Protein AF-A0A847B037-F1 (afdb_monomer_lite)

Structure (mmCIF, N/CA/C/O backbone):
data_AF-A0A847B037-F1
#
_entry.id   AF-A0A847B037-F1
#
loop_
_atom_site.group_PDB
_atom_site.id
_atom_site.type_symbol
_atom_site.label_atom_id
_atom_site.label_alt_id
_atom_site.label_comp_id
_atom_site.label_asym_id
_atom_site.label_entity_id
_atom_site.label_seq_id
_atom_site.pdbx_PDB_ins_code
_atom_site.Cartn_x
_atom_site.Cartn_y
_atom_site.Cartn_z
_atom_site.occupancy
_atom_site.B_iso_or_equiv
_atom_site.auth_seq_id
_atom_site.auth_comp_id
_atom_site.auth_asym_id
_atom_site.auth_atom_id
_atom_site.pdbx_PDB_model_num
ATOM 1 N N . MET A 1 1 ? 29.888 6.427 3.546 1.00 47.94 1 MET A N 1
ATOM 2 C CA . MET A 1 1 ? 29.278 5.080 3.536 1.00 47.94 1 MET A CA 1
ATOM 3 C C . MET A 1 1 ? 27.777 5.245 3.372 1.00 47.94 1 MET A C 1
ATOM 5 O O . MET A 1 1 ? 27.187 5.961 4.175 1.00 47.94 1 MET A O 1
ATOM 9 N N . SER A 1 2 ? 27.171 4.695 2.314 1.00 53.84 2 SER A N 1
ATOM 10 C CA . SER A 1 2 ? 25.709 4.714 2.164 1.00 53.84 2 SER A CA 1
ATOM 11 C C . SER A 1 2 ? 25.090 3.839 3.251 1.00 53.84 2 SER A C 1
ATOM 13 O O . SER A 1 2 ? 25.550 2.719 3.462 1.00 53.84 2 SER A O 1
ATOM 15 N N . LYS A 1 3 ? 24.071 4.338 3.955 1.00 72.00 3 LYS A N 1
ATOM 16 C CA . LYS A 1 3 ? 23.273 3.491 4.848 1.00 72.00 3 LYS A CA 1
ATOM 17 C C . LYS A 1 3 ? 22.589 2.431 3.986 1.00 72.00 3 LYS A C 1
ATOM 19 O O . LYS A 1 3 ? 21.829 2.786 3.091 1.00 72.00 3 LYS A O 1
ATOM 24 N N . GLU A 1 4 ? 22.898 1.164 4.227 1.00 82.44 4 GLU A N 1
ATOM 25 C CA . GLU A 1 4 ? 22.208 0.048 3.588 1.00 82.44 4 GLU A CA 1
ATOM 26 C C . GLU A 1 4 ? 20.747 0.056 4.049 1.00 82.44 4 GLU A C 1
ATOM 28 O O . GLU A 1 4 ? 20.465 0.071 5.250 1.00 82.44 4 GLU A O 1
ATOM 33 N N . ILE A 1 5 ? 19.819 0.139 3.096 1.00 86.00 5 ILE A N 1
ATOM 34 C CA . ILE A 1 5 ? 18.390 0.089 3.389 1.00 86.00 5 ILE A CA 1
ATOM 35 C C . ILE A 1 5 ? 18.011 -1.382 3.517 1.00 86.00 5 ILE A C 1
ATOM 37 O O . ILE A 1 5 ? 18.133 -2.137 2.557 1.00 86.00 5 ILE A O 1
ATOM 41 N N . ARG A 1 6 ? 17.535 -1.779 4.695 1.00 90.44 6 ARG A N 1
ATOM 42 C CA . ARG A 1 6 ? 17.041 -3.129 4.957 1.00 90.44 6 ARG A CA 1
ATOM 43 C C . ARG A 1 6 ? 15.531 -3.185 4.758 1.00 90.44 6 ARG A C 1
ATOM 45 O O . ARG A 1 6 ? 14.802 -2.376 5.331 1.00 90.44 6 ARG A O 1
ATOM 52 N N . GLU A 1 7 ? 15.082 -4.159 3.982 1.00 92.69 7 GLU A N 1
ATOM 53 C CA . GLU A 1 7 ? 13.672 -4.481 3.773 1.00 92.69 7 GLU A CA 1
ATOM 54 C C . GLU A 1 7 ? 13.366 -5.830 4.431 1.00 92.69 7 GLU A C 1
ATOM 56 O O . GLU A 1 7 ? 14.022 -6.823 4.130 1.00 92.69 7 GLU A O 1
ATOM 61 N N . ASP A 1 8 ? 12.375 -5.870 5.319 1.00 95.31 8 ASP A N 1
ATOM 62 C CA . ASP A 1 8 ? 11.858 -7.103 5.911 1.00 95.31 8 ASP A CA 1
ATOM 63 C C . ASP A 1 8 ? 10.371 -7.246 5.515 1.00 95.31 8 ASP A C 1
ATOM 65 O O . ASP A 1 8 ? 9.493 -6.579 6.074 1.00 95.31 8 ASP A O 1
ATOM 69 N N . VAL A 1 9 ? 10.078 -8.084 4.513 1.00 95.50 9 VAL A N 1
ATOM 70 C CA . VAL A 1 9 ? 8.701 -8.382 4.072 1.00 95.50 9 VAL A CA 1
ATOM 71 C C . VAL A 1 9 ? 8.088 -9.414 5.014 1.00 95.50 9 VAL A C 1
ATOM 73 O O . VAL A 1 9 ? 8.571 -10.538 5.112 1.00 95.50 9 VAL A O 1
ATOM 76 N N . LEU A 1 10 ? 7.021 -9.026 5.710 1.00 96.69 10 LEU A N 1
ATOM 77 C CA . LEU A 1 10 ? 6.362 -9.861 6.716 1.00 96.69 10 LEU A CA 1
ATOM 78 C C . LEU A 1 10 ? 5.213 -10.681 6.123 1.00 96.69 10 LEU A C 1
ATOM 80 O O . LEU A 1 10 ? 4.957 -11.794 6.572 1.00 96.69 10 LEU A O 1
ATOM 84 N N . LEU A 1 11 ? 4.509 -10.120 5.136 1.00 96.69 11 LEU A N 1
ATOM 85 C CA . LEU A 1 11 ? 3.388 -10.769 4.459 1.00 96.69 11 LEU A CA 1
ATOM 86 C C . LEU A 1 11 ? 3.195 -10.172 3.067 1.00 96.69 11 LEU A C 1
ATOM 88 O O . LEU A 1 11 ? 3.125 -8.955 2.936 1.00 96.69 11 LEU A O 1
ATOM 92 N N . GLU A 1 12 ? 3.022 -11.004 2.046 1.00 96.81 12 GLU A N 1
ATOM 93 C CA . GLU A 1 12 ? 2.504 -10.567 0.748 1.00 96.81 12 GLU A CA 1
ATOM 94 C C . GLU A 1 12 ? 1.001 -10.861 0.681 1.00 96.81 12 GLU A C 1
ATOM 96 O O . GLU A 1 12 ? 0.573 -11.979 0.955 1.00 96.81 12 GLU A O 1
ATOM 101 N N . VAL A 1 13 ? 0.196 -9.840 0.381 1.00 96.50 13 VAL A N 1
ATOM 102 C CA . VAL A 1 13 ? -1.273 -9.926 0.356 1.00 96.50 13 VAL A CA 1
ATOM 103 C C . VAL A 1 13 ? -1.772 -10.187 -1.059 1.00 96.50 13 VAL A C 1
ATOM 105 O O . VAL A 1 13 ? -2.647 -11.021 -1.269 1.00 96.50 13 VAL A O 1
ATOM 108 N N . SER A 1 14 ? -1.229 -9.461 -2.035 1.00 96.19 14 SER A N 1
ATOM 109 C CA . SER A 1 14 ? -1.590 -9.630 -3.439 1.00 96.19 14 SER A CA 1
ATOM 110 C C . SER A 1 14 ? -0.458 -9.195 -4.354 1.00 96.19 14 SER A C 1
ATOM 112 O O . SER A 1 14 ? 0.265 -8.243 -4.051 1.00 96.19 14 SER A O 1
ATOM 114 N N . GLN A 1 15 ? -0.407 -9.804 -5.530 1.00 95.81 15 GLN A N 1
ATOM 115 C CA . GLN A 1 15 ? 0.461 -9.407 -6.625 1.00 95.81 15 GLN A CA 1
ATOM 116 C C . GLN A 1 15 ? -0.354 -9.356 -7.916 1.00 95.81 15 GLN A C 1
ATOM 118 O O . GLN A 1 15 ? -1.080 -10.296 -8.230 1.00 95.81 15 GLN A O 1
ATOM 123 N N . THR A 1 16 ? -0.207 -8.270 -8.666 1.00 94.81 16 THR A N 1
ATOM 124 C CA . THR A 1 16 ? -0.823 -8.075 -9.982 1.00 94.81 16 THR A CA 1
ATOM 125 C C . THR A 1 16 ? 0.188 -7.468 -10.949 1.00 94.81 16 THR A C 1
ATOM 127 O O . THR A 1 16 ? 1.212 -6.927 -10.529 1.00 94.81 16 THR A O 1
ATOM 130 N N . GLU A 1 17 ? -0.110 -7.519 -12.241 1.00 91.50 17 GLU A N 1
ATOM 131 C CA . GLU A 1 17 ? 0.607 -6.767 -13.272 1.00 91.50 17 GLU A CA 1
ATOM 132 C C . GLU A 1 17 ? -0.265 -5.597 -13.738 1.00 91.50 17 GLU A C 1
ATOM 134 O O . GLU A 1 17 ? -1.492 -5.705 -13.758 1.00 91.50 17 GLU A O 1
ATOM 139 N N . ASP A 1 18 ? 0.354 -4.456 -14.030 1.00 84.12 18 ASP A N 1
ATOM 140 C CA . ASP A 1 18 ? -0.301 -3.333 -14.692 1.00 84.12 18 ASP A CA 1
ATOM 141 C C . ASP A 1 18 ? -0.309 -3.516 -16.219 1.00 84.12 18 ASP A C 1
ATOM 143 O O . ASP A 1 18 ? 0.343 -4.409 -16.764 1.00 84.12 18 ASP A O 1
ATO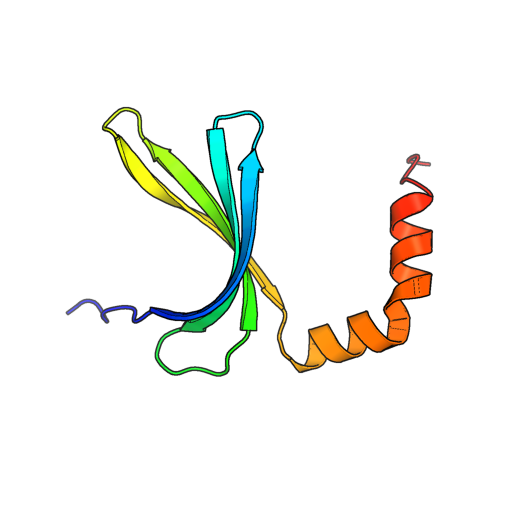M 147 N N . ASP A 1 19 ? -1.026 -2.640 -16.926 1.00 79.50 19 ASP A N 1
ATOM 148 C CA . ASP A 1 19 ? -1.206 -2.706 -18.386 1.00 79.50 19 ASP A CA 1
ATOM 149 C C . ASP A 1 19 ? 0.105 -2.609 -19.192 1.00 79.50 19 ASP A C 1
ATOM 151 O O . ASP A 1 19 ? 0.114 -2.807 -20.407 1.00 79.50 19 ASP A O 1
ATOM 155 N N . ARG A 1 20 ? 1.221 -2.258 -18.543 1.00 78.56 20 ARG A N 1
ATOM 156 C CA . ARG A 1 20 ? 2.553 -2.138 -19.147 1.00 78.56 20 ARG A CA 1
ATOM 157 C C . ARG A 1 20 ? 3.479 -3.285 -18.733 1.00 78.56 20 ARG A C 1
ATOM 159 O O . ARG A 1 20 ? 4.677 -3.208 -18.999 1.00 78.56 20 ARG A O 1
ATOM 166 N N . GLY A 1 21 ? 2.948 -4.320 -18.078 1.00 81.88 21 GLY A N 1
ATOM 167 C CA . GLY A 1 21 ? 3.720 -5.440 -17.536 1.00 81.88 21 GLY A CA 1
ATOM 168 C C . GLY A 1 21 ? 4.517 -5.081 -16.277 1.00 81.88 21 GLY A C 1
ATOM 169 O O . GLY A 1 21 ? 5.421 -5.816 -15.883 1.00 81.88 21 GLY A O 1
ATOM 170 N N . GLY A 1 22 ? 4.229 -3.938 -15.647 1.00 86.88 22 GLY A N 1
ATOM 171 C CA . GLY A 1 22 ? 4.812 -3.545 -14.369 1.00 86.88 22 GLY A CA 1
ATOM 172 C C . GLY A 1 22 ? 4.184 -4.326 -13.219 1.00 86.88 22 GLY A C 1
ATOM 173 O O . GLY A 1 22 ? 2.969 -4.468 -13.136 1.00 86.88 22 GLY A O 1
ATOM 174 N N . LYS A 1 23 ? 4.995 -4.829 -12.288 1.00 93.12 23 LYS A N 1
ATOM 175 C CA . LYS A 1 23 ? 4.499 -5.587 -11.132 1.00 93.12 23 LYS A CA 1
ATOM 176 C C . LYS A 1 23 ? 3.999 -4.631 -10.050 1.00 93.12 23 LYS A C 1
ATOM 178 O O . LYS A 1 23 ? 4.720 -3.734 -9.622 1.00 93.12 23 LYS A O 1
ATOM 183 N N . VAL A 1 24 ? 2.801 -4.862 -9.528 1.00 94.12 24 VAL A N 1
ATOM 184 C CA . VAL A 1 24 ? 2.249 -4.161 -8.364 1.00 94.12 24 VAL A CA 1
ATOM 185 C C . VAL A 1 24 ? 1.995 -5.170 -7.252 1.00 94.12 24 VAL A C 1
ATOM 187 O O . VAL A 1 24 ? 1.318 -6.172 -7.456 1.00 94.12 24 VAL A O 1
ATOM 190 N N . VAL A 1 25 ? 2.523 -4.906 -6.058 1.00 95.56 25 VAL A N 1
ATOM 191 C CA . VAL A 1 25 ? 2.297 -5.743 -4.871 1.00 95.56 25 VAL A CA 1
ATOM 192 C C . VAL A 1 25 ? 1.622 -4.951 -3.767 1.00 95.56 25 VAL A C 1
ATOM 194 O O . VAL A 1 25 ? 1.901 -3.764 -3.582 1.00 95.56 25 VAL A O 1
ATOM 197 N N . ILE A 1 26 ? 0.767 -5.631 -3.010 1.00 96.50 26 ILE A N 1
ATOM 198 C CA . ILE A 1 26 ? 0.282 -5.186 -1.706 1.00 96.50 26 ILE A CA 1
ATOM 199 C C . ILE A 1 26 ? 0.885 -6.126 -0.666 1.00 96.50 26 ILE A C 1
ATOM 201 O O . ILE A 1 26 ? 0.741 -7.342 -0.774 1.00 96.50 26 ILE A O 1
ATOM 205 N N . ARG A 1 27 ? 1.589 -5.578 0.323 1.00 96.50 27 ARG A N 1
ATOM 206 C CA . ARG A 1 27 ? 2.357 -6.354 1.308 1.00 96.50 27 ARG A CA 1
ATOM 207 C C . ARG A 1 27 ? 2.474 -5.628 2.641 1.00 96.50 27 ARG A C 1
ATOM 209 O O . ARG A 1 27 ? 2.376 -4.409 2.687 1.00 96.50 27 ARG A O 1
ATOM 216 N N . VAL A 1 28 ? 2.730 -6.354 3.719 1.00 96.81 28 VAL A N 1
ATOM 217 C CA . VAL A 1 28 ? 3.152 -5.794 5.005 1.00 96.81 28 VAL A CA 1
ATOM 218 C C . VAL A 1 28 ? 4.673 -5.847 5.072 1.00 96.81 28 VAL A C 1
ATOM 220 O O . VAL A 1 28 ? 5.268 -6.914 4.918 1.00 96.81 28 VAL A O 1
ATOM 223 N N . VAL A 1 29 ? 5.310 -4.700 5.297 1.00 96.00 29 VAL A N 1
ATOM 224 C CA . VAL A 1 29 ? 6.772 -4.562 5.263 1.00 96.00 29 VAL A CA 1
ATOM 225 C C . VAL A 1 29 ? 7.277 -3.696 6.413 1.00 96.00 29 VAL A C 1
ATOM 227 O O . VAL A 1 29 ? 6.630 -2.721 6.803 1.00 96.00 29 VAL A O 1
ATOM 230 N N . SER A 1 30 ? 8.448 -4.040 6.947 1.00 95.75 30 SER A N 1
ATOM 231 C CA . SER A 1 30 ? 9.236 -3.197 7.846 1.00 95.75 30 SER A CA 1
ATOM 232 C C . SER A 1 30 ? 10.503 -2.736 7.128 1.00 95.75 30 SER A C 1
ATOM 234 O O . SER A 1 30 ? 11.276 -3.539 6.610 1.00 95.75 30 SER A O 1
ATOM 236 N N . TRP A 1 31 ? 10.718 -1.423 7.098 1.00 92.69 31 TRP A N 1
ATOM 237 C CA . TRP A 1 31 ? 11.922 -0.818 6.535 1.00 92.69 31 TRP A CA 1
ATOM 238 C C . TRP A 1 31 ? 12.868 -0.423 7.660 1.00 92.69 31 TRP A C 1
ATOM 240 O O . TRP A 1 31 ? 12.464 0.278 8.588 1.00 92.69 31 TRP A O 1
ATOM 250 N N . ASN A 1 32 ? 14.132 -0.837 7.574 1.00 92.94 32 ASN A N 1
ATOM 251 C CA . ASN A 1 32 ? 15.181 -0.530 8.548 1.00 92.94 32 ASN A CA 1
ATOM 252 C C . ASN A 1 32 ? 14.785 -0.865 9.997 1.00 92.94 32 ASN A C 1
ATOM 254 O O . ASN A 1 32 ? 15.086 -0.098 10.912 1.00 92.94 32 ASN A O 1
ATOM 258 N N . LYS A 1 33 ? 14.094 -1.999 10.202 1.00 90.00 33 LYS A N 1
ATOM 259 C CA . LYS A 1 33 ? 13.521 -2.420 11.496 1.00 90.00 33 LYS A CA 1
ATOM 260 C C . LYS A 1 33 ? 12.535 -1.410 12.110 1.00 90.00 33 LYS A C 1
ATOM 262 O O . LYS A 1 33 ? 12.320 -1.409 13.320 1.00 90.00 33 LYS A O 1
ATOM 267 N N . GLY A 1 34 ? 11.961 -0.527 11.296 1.00 92.00 34 GLY A N 1
ATOM 268 C CA . GLY A 1 34 ? 10.919 0.404 11.710 1.00 92.00 34 GLY A CA 1
ATOM 269 C C . GLY A 1 34 ? 9.568 -0.279 11.928 1.00 92.00 34 GLY A C 1
ATOM 270 O O . GLY A 1 34 ? 9.402 -1.481 11.709 1.00 92.00 34 GLY A O 1
ATOM 271 N N . ILE A 1 35 ? 8.573 0.510 12.331 1.00 94.69 35 ILE A N 1
ATOM 272 C CA . ILE A 1 35 ? 7.201 0.024 12.521 1.00 94.69 35 ILE A CA 1
ATOM 273 C C . ILE A 1 35 ? 6.665 -0.526 11.183 1.00 94.69 35 ILE A C 1
ATOM 275 O O . ILE A 1 35 ? 6.750 0.190 10.177 1.00 94.69 35 ILE A O 1
ATOM 279 N N . PRO A 1 36 ? 6.127 -1.762 11.149 1.00 96.19 36 PRO A N 1
ATOM 280 C CA . PRO A 1 36 ? 5.552 -2.339 9.940 1.00 96.19 36 PRO A CA 1
ATOM 281 C C . PRO A 1 36 ? 4.391 -1.516 9.378 1.00 96.19 36 PRO A C 1
ATOM 283 O O . PRO A 1 36 ? 3.618 -0.914 10.124 1.00 96.19 36 PRO A O 1
ATOM 286 N N . LYS A 1 37 ? 4.254 -1.514 8.052 1.00 96.19 37 LYS A N 1
ATOM 287 C CA . LYS A 1 37 ? 3.187 -0.807 7.331 1.00 96.19 37 LYS A CA 1
ATOM 288 C C . LYS A 1 37 ? 2.603 -1.692 6.242 1.00 96.19 37 LYS A C 1
ATOM 290 O O . LYS A 1 37 ? 3.328 -2.500 5.659 1.00 96.19 37 LYS A O 1
ATOM 295 N N . LEU A 1 38 ? 1.320 -1.502 5.944 1.00 96.88 38 LEU A N 1
ATOM 296 C CA . LEU A 1 38 ? 0.726 -2.030 4.722 1.00 96.88 38 LEU A CA 1
ATOM 297 C C . LEU A 1 38 ? 1.184 -1.145 3.560 1.00 96.88 38 LEU A C 1
ATOM 299 O O . LEU A 1 38 ? 1.044 0.072 3.596 1.00 96.88 38 LEU A O 1
ATOM 303 N N . GLU A 1 39 ? 1.767 -1.741 2.537 1.00 95.56 39 GLU A N 1
ATOM 304 C CA . GLU A 1 39 ? 2.408 -1.048 1.432 1.00 95.56 39 GLU A CA 1
ATOM 305 C C . GLU A 1 39 ? 1.820 -1.521 0.108 1.00 95.56 39 GLU A C 1
ATOM 307 O O . GLU A 1 39 ? 1.790 -2.721 -0.158 1.00 95.56 39 GLU A O 1
ATOM 312 N N . LYS A 1 40 ? 1.438 -0.572 -0.752 1.00 95.31 40 LYS A N 1
ATOM 313 C CA . LYS A 1 40 ? 1.299 -0.802 -2.192 1.00 95.31 40 LYS A CA 1
ATOM 314 C C . LYS A 1 40 ? 2.572 -0.323 -2.884 1.00 95.31 40 LYS A C 1
ATOM 316 O O . LYS A 1 40 ? 2.917 0.860 -2.799 1.00 95.31 40 LYS A O 1
ATOM 321 N N . ARG A 1 41 ? 3.258 -1.223 -3.586 1.00 94.06 41 ARG A N 1
ATOM 322 C CA . ARG A 1 41 ? 4.517 -0.947 -4.290 1.00 94.06 41 ARG A CA 1
ATOM 323 C C . ARG A 1 41 ? 4.401 -1.333 -5.750 1.00 94.06 41 ARG A C 1
ATOM 325 O O . ARG A 1 41 ? 3.952 -2.429 -6.061 1.00 94.06 41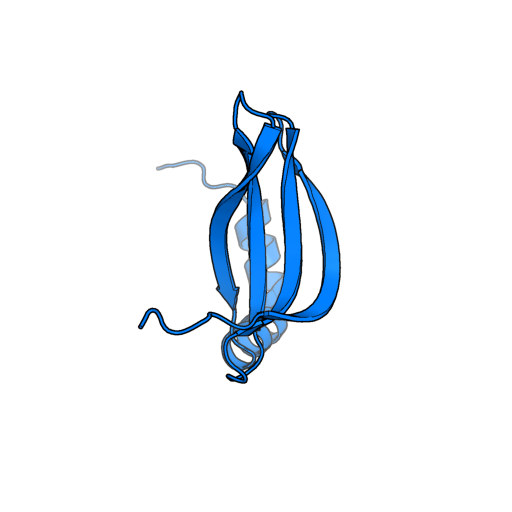 ARG A O 1
ATOM 332 N N . SER A 1 42 ? 4.834 -0.436 -6.625 1.00 94.06 42 SER A N 1
ATOM 333 C CA . SER A 1 42 ? 5.023 -0.741 -8.046 1.00 94.06 42 SER A CA 1
ATOM 334 C C . SER A 1 42 ? 6.486 -1.057 -8.337 1.00 94.06 42 SER A C 1
ATOM 336 O O . SER A 1 42 ? 7.386 -0.521 -7.688 1.00 94.06 42 SER A O 1
ATOM 338 N N . PHE A 1 43 ? 6.709 -1.904 -9.328 1.00 92.69 43 PHE A N 1
ATOM 339 C CA . PHE A 1 43 ? 7.996 -2.236 -9.908 1.00 92.69 43 PHE A CA 1
ATOM 340 C C . PHE A 1 43 ? 7.867 -2.175 -11.423 1.00 92.69 43 PHE A C 1
ATOM 342 O O . PHE A 1 43 ? 6.834 -2.534 -11.983 1.00 92.69 43 PHE A O 1
ATOM 349 N N . TRP A 1 44 ? 8.926 -1.737 -12.081 1.00 91.25 44 TRP A N 1
ATOM 350 C CA . TRP A 1 44 ? 8.996 -1.684 -13.533 1.00 91.25 44 TRP A CA 1
ATOM 351 C C . TRP A 1 44 ? 10.359 -2.189 -13.982 1.00 91.25 44 TRP A C 1
ATOM 353 O O . TRP A 1 44 ? 11.344 -2.071 -13.251 1.00 91.25 44 TRP A O 1
ATOM 363 N N . THR A 1 45 ? 10.405 -2.763 -15.175 1.00 88.94 45 THR A N 1
ATOM 364 C CA . THR A 1 45 ? 11.631 -3.316 -15.748 1.00 88.94 45 THR A CA 1
ATOM 365 C C . THR A 1 45 ? 12.199 -2.321 -16.753 1.00 88.94 45 THR A C 1
ATOM 367 O O . THR A 1 45 ? 11.466 -1.794 -17.593 1.00 88.94 45 THR A O 1
ATOM 370 N N . THR A 1 46 ? 13.491 -2.013 -16.651 1.00 88.06 46 THR A N 1
ATOM 371 C CA . THR A 1 46 ? 14.192 -1.187 -17.644 1.00 88.06 46 THR A CA 1
ATOM 372 C C . THR A 1 46 ? 14.343 -1.950 -18.963 1.00 88.06 46 THR A C 1
ATOM 374 O O . THR A 1 46 ? 14.177 -3.168 -19.012 1.00 88.06 46 THR A O 1
ATOM 377 N N . MET A 1 47 ? 14.705 -1.254 -20.046 1.00 87.19 47 MET A N 1
ATOM 378 C CA . MET A 1 47 ? 15.030 -1.919 -21.320 1.00 87.19 47 MET A CA 1
ATOM 379 C C . MET A 1 47 ? 16.179 -2.932 -21.175 1.00 87.19 47 MET A C 1
ATOM 381 O O . MET A 1 47 ? 16.201 -3.933 -21.881 1.00 87.19 47 MET A O 1
ATOM 385 N N . ASP A 1 48 ? 17.074 -2.703 -20.212 1.00 91.75 48 ASP A N 1
ATOM 386 C CA . ASP A 1 48 ? 18.216 -3.570 -19.905 1.00 91.75 48 ASP A CA 1
ATOM 387 C C . ASP A 1 48 ? 17.845 -4.764 -19.000 1.00 91.75 48 ASP A C 1
ATOM 389 O O . ASP A 1 48 ? 18.713 -5.533 -18.591 1.00 91.75 48 ASP A O 1
ATOM 393 N N . GLY A 1 49 ? 16.560 -4.925 -18.662 1.00 86.31 49 GLY A N 1
ATOM 394 C CA . GLY A 1 49 ? 16.058 -6.032 -17.844 1.00 86.31 49 GLY A CA 1
ATOM 395 C C . GLY A 1 49 ? 16.175 -5.826 -16.330 1.00 86.31 49 GLY A C 1
ATOM 396 O O . GLY A 1 49 ? 15.848 -6.735 -15.568 1.00 86.31 49 GLY A O 1
ATOM 397 N N . GLU A 1 50 ? 16.608 -4.654 -15.858 1.00 90.81 50 GLU A N 1
ATOM 398 C CA . GLU A 1 50 ? 16.713 -4.385 -14.422 1.00 90.81 50 GLU A CA 1
ATOM 399 C C . GLU A 1 50 ? 15.351 -4.050 -13.814 1.00 90.81 50 GLU A C 1
ATOM 401 O O . GLU A 1 50 ? 14.654 -3.140 -14.269 1.00 90.81 50 GLU A O 1
ATOM 406 N N . VAL A 1 51 ? 15.003 -4.720 -12.715 1.00 87.69 51 VAL A N 1
ATOM 407 C CA . VAL A 1 51 ? 13.815 -4.377 -11.928 1.00 87.69 51 VAL A CA 1
ATOM 408 C C . VAL A 1 51 ? 14.110 -3.148 -11.075 1.00 87.69 51 VAL A C 1
ATOM 410 O O . VAL A 1 51 ? 14.997 -3.146 -10.220 1.00 87.69 51 VAL A O 1
ATOM 413 N N . ARG A 1 52 ? 13.329 -2.092 -11.277 1.00 89.56 52 ARG A N 1
ATOM 414 C CA . ARG A 1 52 ? 13.396 -0.843 -10.522 1.00 89.56 52 ARG A CA 1
ATOM 415 C C . ARG A 1 52 ? 12.136 -0.668 -9.687 1.00 89.56 52 ARG A C 1
ATOM 417 O O . ARG A 1 52 ? 11.033 -1.044 -10.083 1.00 89.56 52 ARG A O 1
ATOM 424 N N . THR A 1 53 ? 12.299 -0.076 -8.509 1.00 88.81 53 THR A N 1
ATOM 425 C CA . THR A 1 53 ? 11.178 0.282 -7.640 1.00 88.81 53 THR A CA 1
ATOM 426 C C . THR A 1 53 ? 10.498 1.548 -8.158 1.00 88.81 53 THR A C 1
ATOM 428 O O . THR A 1 53 ? 11.140 2.532 -8.522 1.00 88.81 53 THR A O 1
ATOM 431 N N . GLY A 1 54 ? 9.173 1.507 -8.222 1.00 85.19 54 GLY A N 1
ATOM 432 C CA . GLY A 1 54 ? 8.318 2.627 -8.585 1.00 85.19 54 GLY A CA 1
ATOM 433 C C . GLY A 1 54 ? 7.705 3.310 -7.362 1.00 85.19 54 GLY A C 1
ATOM 434 O O . GLY A 1 54 ? 8.256 3.305 -6.257 1.00 85.19 54 GLY A O 1
ATOM 435 N N . LYS A 1 55 ? 6.522 3.899 -7.569 1.00 84.69 55 LYS A N 1
ATOM 436 C CA . LYS A 1 55 ? 5.746 4.577 -6.525 1.00 84.69 55 LYS A CA 1
ATOM 437 C C . LYS A 1 55 ? 5.435 3.638 -5.359 1.00 84.69 55 LYS A C 1
ATOM 439 O O . LYS A 1 55 ? 5.154 2.450 -5.552 1.00 84.69 55 LYS A O 1
ATOM 444 N N . ILE A 1 56 ? 5.442 4.231 -4.170 1.00 89.00 56 ILE A N 1
ATOM 445 C CA . ILE A 1 56 ? 5.085 3.622 -2.893 1.00 89.00 56 ILE A CA 1
ATOM 446 C C . ILE A 1 56 ? 3.917 4.382 -2.281 1.00 89.00 56 ILE A C 1
ATOM 448 O O . ILE A 1 56 ? 3.924 5.611 -2.240 1.00 89.00 56 ILE A O 1
ATOM 452 N N . VAL A 1 57 ? 2.947 3.639 -1.765 1.00 92.19 57 VAL A N 1
ATOM 453 C CA . VAL A 1 57 ? 1.977 4.148 -0.797 1.00 92.19 57 VAL A CA 1
ATOM 454 C C . VAL A 1 57 ? 2.071 3.267 0.438 1.00 92.19 57 VAL A C 1
ATOM 456 O O . VAL A 1 57 ? 1.943 2.050 0.328 1.00 92.19 57 VAL A O 1
ATOM 459 N N . GLY A 1 58 ? 2.338 3.874 1.592 1.00 92.44 58 GLY A N 1
ATOM 460 C CA . GLY A 1 58 ? 2.408 3.187 2.878 1.00 92.44 58 GLY A CA 1
ATOM 461 C C . GLY A 1 58 ? 1.272 3.642 3.784 1.00 92.44 58 GLY A C 1
ATOM 462 O O . GLY A 1 58 ? 1.096 4.839 3.984 1.00 92.44 58 GLY A O 1
ATOM 463 N N . ILE A 1 59 ? 0.544 2.682 4.336 1.00 95.12 59 ILE A N 1
ATOM 464 C CA . ILE A 1 59 ? -0.573 2.849 5.262 1.00 95.12 59 ILE A CA 1
ATOM 465 C C . ILE A 1 59 ? -0.095 2.319 6.614 1.00 95.12 59 ILE A C 1
ATOM 467 O O . ILE A 1 59 ? 0.363 1.175 6.719 1.00 95.12 59 ILE A O 1
ATOM 471 N N . THR A 1 60 ? -0.121 3.165 7.643 1.00 95.38 60 THR A N 1
ATOM 472 C CA . THR A 1 60 ? 0.250 2.739 8.999 1.00 95.38 60 THR A CA 1
ATOM 473 C C . THR A 1 60 ? -0.825 1.831 9.600 1.00 95.38 60 THR A C 1
ATOM 475 O O . THR A 1 60 ? -1.923 1.708 9.061 1.00 95.38 60 THR A O 1
ATOM 478 N N . ALA A 1 61 ? -0.525 1.183 10.728 1.00 93.56 61 ALA A N 1
ATOM 479 C CA . ALA A 1 61 ? -1.531 0.403 11.449 1.00 93.56 61 ALA A CA 1
ATOM 480 C C . ALA A 1 61 ? -2.731 1.271 11.879 1.00 93.56 61 ALA A C 1
ATOM 482 O O . ALA A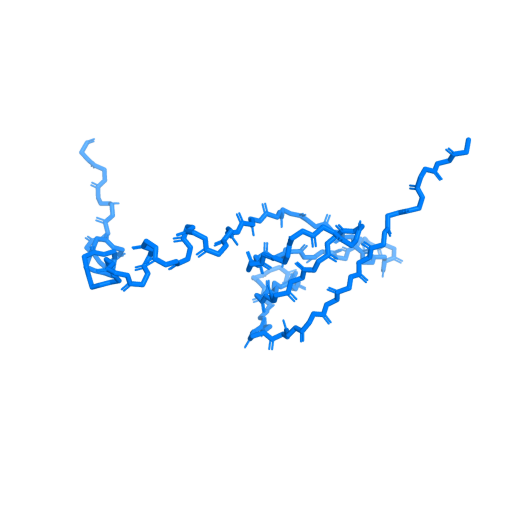 1 61 ? -3.870 0.848 11.722 1.00 93.56 61 ALA A O 1
ATOM 483 N N . GLU A 1 62 ? -2.480 2.503 12.334 1.00 95.00 62 GLU A N 1
ATOM 484 C CA . GLU A 1 62 ? -3.528 3.451 12.730 1.00 95.00 62 GLU A CA 1
ATOM 485 C C . GLU A 1 62 ? -4.413 3.850 11.540 1.00 95.00 62 GLU A C 1
ATOM 487 O O . GLU A 1 62 ? -5.638 3.749 11.620 1.00 95.00 62 GLU A O 1
ATOM 492 N N . ASP A 1 63 ? -3.807 4.212 10.403 1.00 94.94 63 ASP A N 1
ATOM 493 C CA . ASP A 1 63 ? -4.554 4.514 9.173 1.00 94.94 63 ASP A CA 1
ATOM 494 C C . ASP A 1 63 ? -5.417 3.317 8.748 1.00 94.94 63 ASP A C 1
ATOM 496 O O . ASP A 1 63 ? -6.580 3.470 8.372 1.00 94.94 63 ASP A O 1
ATOM 500 N N . PHE A 1 64 ? -4.856 2.107 8.827 1.00 94.44 64 PHE A N 1
ATOM 501 C CA . PHE A 1 64 ? -5.555 0.882 8.457 1.00 94.44 64 PHE A CA 1
ATOM 502 C C . PHE A 1 64 ? -6.760 0.615 9.364 1.00 94.44 64 PHE A C 1
ATOM 504 O O . PHE A 1 64 ? -7.832 0.266 8.869 1.00 94.44 64 PHE A O 1
ATOM 511 N N . GLU A 1 65 ? -6.637 0.843 10.672 1.00 96.06 65 GLU A N 1
ATOM 512 C CA . GLU A 1 65 ? -7.771 0.758 11.594 1.00 96.06 65 GLU A CA 1
ATOM 513 C C . GLU A 1 65 ? -8.876 1.759 11.249 1.00 96.06 65 GLU A C 1
ATOM 515 O O . GLU A 1 65 ? -10.059 1.411 11.289 1.00 96.06 65 GLU A O 1
ATOM 520 N N . VAL A 1 66 ? -8.516 2.998 10.901 1.00 97.19 66 VAL A N 1
ATOM 521 C CA . VAL A 1 66 ? -9.485 4.020 10.482 1.00 97.19 66 VAL A CA 1
ATOM 522 C C . VAL A 1 66 ? -10.193 3.602 9.192 1.00 97.19 66 VAL A C 1
ATOM 524 O O . VAL A 1 66 ? -11.419 3.729 9.109 1.00 97.19 66 VAL A O 1
ATOM 527 N N . ILE A 1 67 ? -9.456 3.052 8.221 1.00 95.50 67 ILE A N 1
ATOM 528 C CA . ILE A 1 67 ? -10.018 2.515 6.975 1.00 95.50 67 ILE A CA 1
ATOM 529 C C . ILE A 1 67 ? -10.999 1.383 7.284 1.00 95.50 67 ILE A C 1
ATOM 531 O O . ILE A 1 67 ? -12.125 1.413 6.798 1.00 95.50 67 ILE A O 1
ATOM 535 N N . LEU A 1 68 ? -10.626 0.419 8.131 1.00 95.94 68 LEU A N 1
ATOM 536 C CA . LEU A 1 68 ? -11.499 -0.701 8.493 1.00 95.94 68 LEU A CA 1
ATOM 537 C C . LEU A 1 68 ? -12.787 -0.240 9.184 1.00 95.94 68 LEU A C 1
ATOM 539 O O . LEU A 1 68 ? -13.864 -0.743 8.863 1.00 95.94 68 LEU A O 1
ATOM 543 N N . LYS A 1 69 ? -12.694 0.737 10.094 1.00 97.81 69 LYS A N 1
ATOM 544 C CA . LYS A 1 69 ? -13.856 1.317 10.793 1.00 97.81 69 LYS A CA 1
ATOM 545 C C . LYS A 1 69 ? -14.821 2.037 9.847 1.00 97.81 69 LYS A C 1
ATOM 547 O O . LYS A 1 69 ? -16.001 2.139 10.161 1.00 97.81 69 LYS A O 1
ATOM 552 N N . ASN A 1 70 ? -14.334 2.530 8.709 1.00 97.62 70 ASN A N 1
ATOM 553 C CA . ASN A 1 70 ? -15.119 3.301 7.742 1.00 97.62 70 ASN A CA 1
ATOM 554 C C . ASN A 1 70 ? -15.235 2.608 6.375 1.00 97.62 70 ASN A C 1
ATOM 556 O O . ASN A 1 70 ? -15.588 3.262 5.395 1.00 97.62 70 ASN A O 1
ATOM 560 N N . LYS A 1 71 ? -14.944 1.302 6.297 1.00 94.56 71 LYS A N 1
ATOM 561 C CA . LYS A 1 71 ? -14.763 0.581 5.029 1.00 94.56 71 LYS A CA 1
ATOM 562 C C . LYS A 1 71 ? -15.961 0.704 4.086 1.00 94.56 71 LYS A C 1
ATOM 564 O O . LYS A 1 71 ? -15.752 0.872 2.893 1.00 94.56 71 LYS A O 1
ATOM 569 N N . ASP A 1 72 ? -17.181 0.677 4.623 1.00 94.44 72 ASP A N 1
ATOM 570 C CA . ASP A 1 72 ? -18.404 0.698 3.818 1.00 94.44 72 ASP A CA 1
ATOM 571 C C . ASP A 1 72 ? -18.595 2.088 3.194 1.00 94.44 72 ASP A C 1
ATOM 573 O O . ASP A 1 72 ? -18.692 2.205 1.983 1.00 94.44 72 ASP A O 1
ATOM 577 N N . LYS A 1 73 ? -18.453 3.163 3.984 1.00 93.38 73 LYS A N 1
ATOM 578 C CA . LYS A 1 73 ? -18.493 4.550 3.477 1.00 93.38 73 LYS A CA 1
ATOM 579 C C . LYS A 1 73 ? -17.421 4.828 2.422 1.00 93.38 73 LYS A C 1
ATOM 581 O O . LYS A 1 73 ? -17.654 5.580 1.476 1.00 93.38 73 LYS A O 1
ATOM 586 N N . ILE A 1 74 ? -16.229 4.259 2.612 1.00 93.62 74 ILE A N 1
ATOM 587 C CA . ILE A 1 74 ? -15.128 4.368 1.651 1.00 93.62 74 ILE A CA 1
ATOM 588 C C . ILE A 1 74 ? -15.488 3.605 0.372 1.00 93.62 74 ILE A C 1
ATOM 590 O O . ILE A 1 74 ? -15.302 4.143 -0.715 1.00 93.62 74 ILE A O 1
ATOM 594 N N . ALA A 1 75 ? -16.008 2.381 0.490 1.00 91.81 75 ALA A N 1
ATOM 595 C CA . ALA A 1 75 ? -16.423 1.568 -0.649 1.00 91.81 75 ALA A CA 1
ATOM 596 C C . ALA A 1 75 ? -17.537 2.249 -1.455 1.00 91.81 75 ALA A C 1
ATOM 598 O O . ALA A 1 75 ? -17.410 2.343 -2.675 1.00 91.81 75 ALA A O 1
ATOM 599 N N . ASP A 1 76 ? -18.549 2.799 -0.780 1.00 92.31 76 ASP A N 1
ATOM 600 C CA . ASP A 1 76 ? -19.635 3.561 -1.399 1.00 92.31 76 ASP A CA 1
ATOM 601 C C . ASP A 1 76 ? -19.057 4.734 -2.205 1.00 92.31 76 ASP A C 1
ATOM 603 O O . ASP A 1 76 ? -19.234 4.799 -3.422 1.00 92.31 76 ASP A O 1
ATOM 607 N N . SER A 1 77 ? -18.223 5.569 -1.571 1.00 91.00 77 SER A N 1
ATOM 608 C CA . SER A 1 77 ? -17.557 6.713 -2.221 1.00 91.00 77 SER A CA 1
ATOM 609 C C . SER A 1 77 ? -16.689 6.319 -3.426 1.00 91.00 77 SER A C 1
ATOM 611 O O . SER A 1 77 ? -16.611 7.052 -4.409 1.00 91.00 77 SER A O 1
ATOM 613 N N . LEU A 1 78 ? -15.997 5.177 -3.357 1.00 87.69 78 LEU A N 1
ATOM 614 C CA . LEU A 1 78 ? -15.163 4.681 -4.456 1.00 87.69 78 LEU A CA 1
ATOM 615 C C . LEU A 1 78 ? -15.999 4.115 -5.611 1.00 87.69 78 LEU A C 1
ATOM 617 O O . LEU A 1 78 ? -15.551 4.155 -6.756 1.00 87.69 78 LEU A O 1
ATOM 621 N N . SER A 1 79 ? -17.188 3.587 -5.316 1.00 83.56 79 SER A N 1
ATOM 622 C CA . SER A 1 79 ? -18.101 3.010 -6.305 1.00 83.56 79 SER A CA 1
ATOM 623 C C . SER A 1 79 ? -18.923 4.061 -7.052 1.00 83.56 79 SER A C 1
ATOM 625 O O . SER A 1 79 ? -19.226 3.869 -8.227 1.00 83.56 79 SER A O 1
ATOM 627 N N . GLU A 1 80 ? -19.234 5.186 -6.401 1.00 71.81 80 GLU A N 1
ATOM 628 C CA . GLU A 1 80 ? -20.083 6.240 -6.967 1.00 71.81 80 GLU A CA 1
ATOM 629 C C . GLU A 1 80 ? -19.410 7.043 -8.084 1.00 71.81 80 GLU A C 1
ATOM 631 O O . GLU A 1 80 ? -20.109 7.690 -8.855 1.00 71.81 80 GLU A O 1
ATOM 636 N N . GLY A 1 81 ? -18.087 6.934 -8.247 1.00 50.81 81 GLY A N 1
ATOM 637 C CA . GLY A 1 81 ? -17.367 7.518 -9.372 1.00 50.81 81 GLY A CA 1
ATOM 638 C C . GLY A 1 81 ? -17.357 9.047 -9.335 1.00 50.81 81 GLY A C 1
ATOM 639 O O . GLY A 1 81 ? -18.374 9.727 -9.3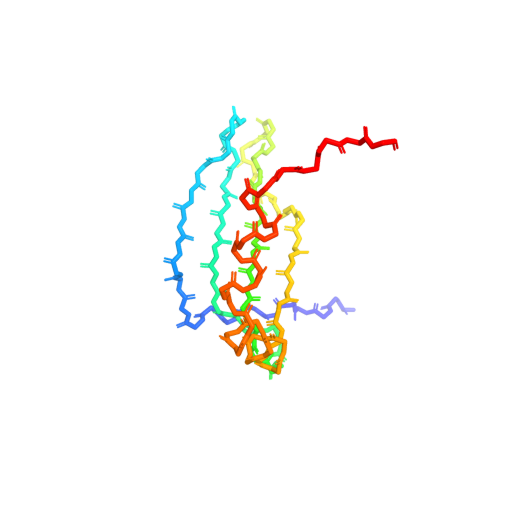98 1.00 50.81 81 GLY A O 1
ATOM 640 N N . ILE A 1 82 ? -16.164 9.627 -9.301 1.00 50.12 82 ILE A N 1
ATOM 641 C CA . ILE A 1 82 ? -15.982 11.060 -9.520 1.00 50.12 82 ILE A CA 1
ATOM 642 C C . ILE A 1 82 ? -16.398 11.362 -10.972 1.00 50.12 82 ILE A C 1
ATOM 644 O O . ILE A 1 82 ? -15.587 11.252 -11.889 1.00 50.12 82 ILE A O 1
ATOM 648 N N . ALA A 1 83 ? -17.662 11.726 -11.196 1.00 39.75 83 ALA A N 1
ATOM 649 C CA . ALA A 1 83 ? -18.021 12.621 -12.283 1.00 39.75 83 ALA A CA 1
ATOM 650 C C . ALA A 1 83 ? -17.607 14.029 -11.821 1.00 39.75 83 ALA A C 1
ATOM 652 O O . ALA A 1 83 ? -18.139 14.508 -10.818 1.00 39.75 83 ALA A O 1
ATOM 653 N N . PRO A 1 84 ? -16.617 14.676 -12.460 1.00 45.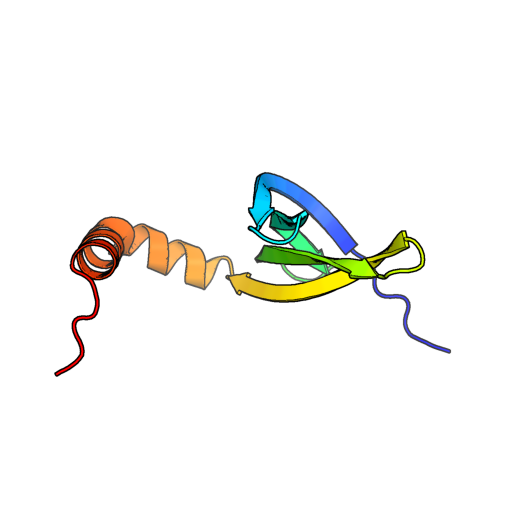78 84 PRO A N 1
ATOM 654 C CA . PRO A 1 84 ? -16.251 16.036 -12.097 1.00 45.78 84 PRO A CA 1
ATOM 655 C C . PRO A 1 84 ? -17.440 16.965 -12.383 1.00 45.78 84 PRO A C 1
ATOM 657 O O . PRO A 1 84 ? -17.957 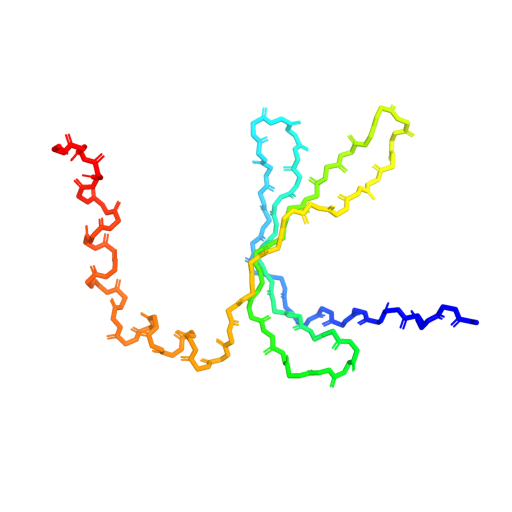16.977 -13.502 1.00 45.78 84 PRO A O 1
ATOM 660 N N . HIS A 1 85 ? -17.872 17.717 -11.369 1.00 38.97 85 HIS A N 1
ATOM 661 C CA . HIS A 1 85 ? -18.582 18.980 -11.572 1.00 38.97 85 HIS A CA 1
ATOM 662 C C . HIS A 1 85 ? -17.572 20.088 -11.864 1.00 38.97 85 HIS A C 1
ATOM 664 O O . HIS A 1 85 ? -16.494 20.079 -11.221 1.00 38.97 85 HIS A O 1
#

Radius of gyration: 16.14 Å; chains: 1; bounding box: 49×30×34 Å

Sequence (85 aa):
MSKEIREDVLLEVSQTEDDRGGKVVIRVVSWNKGIPKLEKRSFWTTMDGEVRTGKIVGITAEDFEVILKNKDKIADSLSEGIAPH

Foldseek 3Di:
DDDDKDKDWPFWDDWDADPQRKIWTFTWIDIPNDAIWTKIWIWDADPVGDIDTDDMDTAHPVNVVVCVVCVVVVVVVVVVDPPDD

Secondary structure (DSSP, 8-state):
-PPPPPEEEEEEEEEEE-TTS-EEEEEEEEETT---EEEEEEEEE-TTS-EEEEEEEEE-HHHHHHHHHTHHHHHHHHHS-----

pLDDT: mean 88.02, std 13.52, range [38.97, 97.81]